Protein AF-A0A8H9HZY8-F1 (afdb_monomer_lite)

InterPro domains:
  IPR002909 IPT domain [PF01833] (9-47)
  IPR013783 Immunoglobulin-like fold [G3DSA:2.60.40.10] (1-54)
  IPR014756 Immunoglobulin E-set [SSF81296] (3-46)

Organism: Kitasatospora aureofaciens (NCBI:txid1894)

pLDDT: mean 70.37, std 7.57, range [49.03, 82.69]

Structure (mmCIF, N/CA/C/O backbone):
data_AF-A0A8H9HZY8-F1
#
_entry.id   AF-A0A8H9HZY8-F1
#
loop_
_atom_site.group_PDB
_atom_site.id
_atom_site.type_symbol
_atom_site.label_atom_id
_atom_site.label_alt_id
_atom_site.label_comp_id
_atom_site.label_asym_id
_atom_site.label_entity_id
_atom_site.label_seq_id
_atom_site.pdbx_PDB_ins_code
_atom_site.Cartn_x
_atom_site.Cartn_y
_atom_site.Cartn_z
_atom_site.occupancy
_atom_site.B_iso_or_equiv
_atom_site.auth_seq_id
_atom_site.auth_comp_id
_atom_site.auth_asym_id
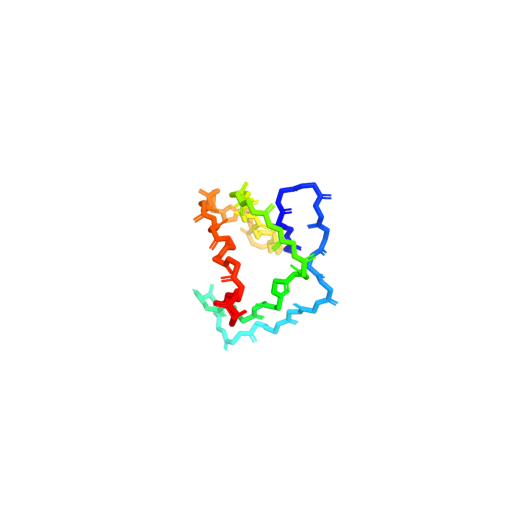_atom_site.auth_atom_id
_atom_site.pdbx_PDB_model_num
ATOM 1 N N . MET A 1 1 ? -6.572 3.614 -0.342 1.00 71.06 1 MET A N 1
ATOM 2 C CA . MET A 1 1 ? -5.098 3.769 -0.249 1.00 71.06 1 MET A CA 1
ATOM 3 C C . MET A 1 1 ? -4.534 3.741 -1.649 1.00 71.06 1 MET A C 1
ATOM 5 O O . MET A 1 1 ? -5.022 2.986 -2.484 1.00 71.06 1 MET A O 1
ATOM 9 N N . ARG A 1 2 ? -3.569 4.614 -1.918 1.00 74.81 2 ARG A N 1
ATOM 10 C CA . ARG A 1 2 ? -2.983 4.841 -3.238 1.00 74.81 2 ARG A CA 1
ATOM 11 C C . ARG A 1 2 ? -1.464 4.973 -3.119 1.00 74.81 2 ARG A C 1
ATOM 13 O O . ARG A 1 2 ? -0.976 5.555 -2.155 1.00 74.81 2 ARG A O 1
ATOM 20 N N . PHE A 1 3 ? -0.753 4.420 -4.091 1.00 74.25 3 PHE A N 1
ATOM 21 C CA . PHE A 1 3 ? 0.688 4.519 -4.297 1.00 74.25 3 PHE A CA 1
ATOM 2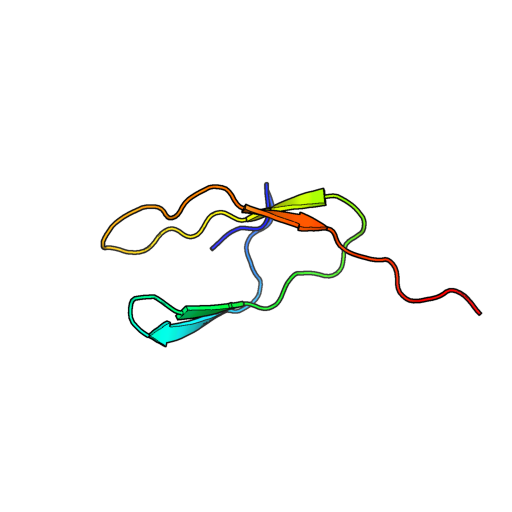2 C C . PHE A 1 3 ? 0.932 5.505 -5.448 1.00 74.25 3 PHE A C 1
ATOM 24 O O . PHE A 1 3 ? 0.940 5.150 -6.625 1.00 74.25 3 PHE A O 1
ATOM 31 N N . GLY A 1 4 ? 1.058 6.784 -5.116 1.00 74.50 4 GLY A N 1
ATOM 32 C CA . GLY A 1 4 ? 1.157 7.891 -6.056 1.00 74.50 4 GLY A CA 1
ATOM 33 C C . GLY A 1 4 ? -0.147 8.046 -6.833 1.00 74.50 4 GLY A C 1
ATOM 34 O O . GLY A 1 4 ? -1.201 8.303 -6.250 1.00 74.50 4 GLY A O 1
ATOM 35 N N . ALA A 1 5 ? -0.070 7.851 -8.149 1.00 70.56 5 ALA A N 1
ATOM 36 C CA . ALA A 1 5 ? -1.226 7.842 -9.044 1.00 70.56 5 ALA A CA 1
ATOM 37 C C . ALA A 1 5 ? -1.915 6.464 -9.150 1.00 70.56 5 ALA A C 1
ATOM 39 O O . ALA A 1 5 ? -2.976 6.360 -9.762 1.00 70.56 5 ALA A O 1
ATOM 40 N N . VAL A 1 6 ? -1.338 5.406 -8.566 1.00 73.12 6 VAL A N 1
ATOM 41 C CA . VAL A 1 6 ? -1.834 4.029 -8.699 1.00 73.12 6 VAL A CA 1
ATOM 42 C C . VAL A 1 6 ? -2.662 3.642 -7.474 1.00 73.12 6 VAL A C 1
ATOM 44 O O . VAL A 1 6 ? -2.229 3.814 -6.335 1.00 73.12 6 VAL A O 1
ATOM 47 N N . ALA A 1 7 ? -3.864 3.105 -7.678 1.00 71.44 7 ALA A N 1
ATOM 48 C CA . ALA A 1 7 ? -4.653 2.544 -6.582 1.00 71.44 7 ALA A CA 1
ATOM 49 C C . ALA A 1 7 ? -4.009 1.246 -6.067 1.00 71.44 7 ALA A C 1
ATOM 51 O O . ALA A 1 7 ? -3.554 0.423 -6.860 1.00 71.44 7 ALA A O 1
ATOM 52 N N . ALA A 1 8 ? -3.970 1.054 -4.744 1.00 73.19 8 ALA A N 1
ATOM 53 C CA . ALA A 1 8 ? -3.510 -0.213 -4.181 1.00 73.19 8 ALA A CA 1
ATOM 54 C C . ALA A 1 8 ? -4.470 -1.342 -4.617 1.00 73.19 8 ALA A C 1
ATOM 56 O O . ALA A 1 8 ? -5.675 -1.192 -4.399 1.00 73.19 8 ALA A O 1
ATOM 57 N N . PRO A 1 9 ? -3.978 -2.448 -5.209 1.00 72.75 9 PRO A N 1
ATOM 58 C CA . PRO A 1 9 ? -4.826 -3.548 -5.672 1.00 72.75 9 PRO A CA 1
ATOM 59 C C . PRO A 1 9 ? -5.587 -4.224 -4.527 1.00 72.75 9 PRO A C 1
ATOM 61 O O . PRO A 1 9 ? -6.716 -4.672 -4.710 1.00 72.75 9 PRO A O 1
ATOM 64 N N . SER A 1 10 ? -4.987 -4.276 -3.339 1.00 78.25 10 SER A N 1
ATOM 65 C CA . SER A 1 10 ? -5.613 -4.813 -2.139 1.00 78.25 10 SER A CA 1
ATOM 66 C C . SER A 1 10 ? -5.066 -4.134 -0.892 1.00 78.25 10 SER A C 1
ATOM 68 O O . SER A 1 10 ? -3.916 -3.680 -0.831 1.00 78.25 10 SER A O 1
ATOM 70 N N . PHE A 1 11 ? -5.921 -4.066 0.121 1.00 77.75 11 PHE A N 1
ATOM 71 C CA . PHE A 1 11 ? -5.541 -3.614 1.441 1.00 77.75 11 PHE A CA 1
ATOM 72 C C . PHE A 1 11 ? -6.437 -4.225 2.509 1.00 77.75 11 PHE A C 1
ATOM 74 O O . PHE A 1 11 ? -7.613 -4.497 2.279 1.00 77.75 11 PHE A O 1
ATOM 81 N N . THR A 1 12 ? -5.875 -4.356 3.698 1.00 82.69 12 THR A N 1
ATOM 82 C CA . THR A 1 12 ? -6.530 -4.877 4.885 1.00 82.69 12 THR A CA 1
ATOM 83 C C . THR A 1 12 ? -6.237 -3.922 6.028 1.00 82.69 12 THR A C 1
ATOM 85 O O . THR A 1 12 ? -5.081 -3.595 6.305 1.00 82.69 12 THR A O 1
ATOM 88 N N . VAL A 1 13 ? -7.286 -3.441 6.684 1.00 81.25 13 VAL A N 1
ATOM 89 C CA . VAL A 1 13 ? -7.142 -2.625 7.890 1.00 81.25 13 VAL A CA 1
ATOM 90 C C . VAL A 1 13 ? -6.928 -3.577 9.059 1.00 81.25 13 VAL A C 1
ATOM 92 O O . VAL A 1 13 ? -7.768 -4.437 9.307 1.00 81.25 13 VAL A O 1
ATOM 95 N N . VAL A 1 14 ? -5.782 -3.460 9.727 1.00 81.12 14 VAL A N 1
ATOM 96 C CA . VAL A 1 14 ? -5.422 -4.311 10.871 1.00 81.12 14 VAL A CA 1
ATOM 97 C C . VAL A 1 14 ? -5.863 -3.640 12.174 1.00 81.12 14 VAL A C 1
ATOM 99 O O . VAL A 1 14 ? -6.361 -4.312 13.072 1.00 81.12 14 VAL A O 1
ATOM 102 N N . SER A 1 15 ? -5.724 -2.315 12.266 1.00 78.44 15 SER A N 1
ATOM 103 C CA . SER A 1 15 ? -6.161 -1.489 13.396 1.00 78.44 15 SER A CA 1
ATOM 104 C C . SER A 1 15 ? -6.307 -0.016 12.988 1.00 78.44 15 SER A C 1
ATOM 106 O O . SER A 1 15 ? -5.967 0.358 11.863 1.00 78.44 15 SER A O 1
ATOM 108 N N . ASP A 1 16 ? -6.754 0.840 13.914 1.00 72.31 16 ASP A N 1
ATOM 109 C CA . ASP A 1 16 ? -6.876 2.292 13.690 1.00 72.31 16 ASP A CA 1
ATOM 110 C C . ASP A 1 16 ? -5.560 2.967 13.261 1.00 72.31 16 ASP A C 1
ATOM 112 O O . ASP A 1 16 ? -5.579 4.002 12.595 1.00 72.31 16 ASP A O 1
ATOM 116 N N . THR A 1 17 ? -4.409 2.382 13.607 1.00 77.06 17 THR A N 1
ATOM 117 C CA . THR A 1 17 ? -3.076 2.917 13.279 1.00 77.06 17 THR A CA 1
ATOM 118 C C . THR A 1 17 ? -2.267 2.028 12.339 1.00 77.06 17 THR A C 1
ATOM 120 O O . THR A 1 17 ? -1.175 2.420 11.928 1.00 77.06 17 THR A O 1
ATOM 123 N N . GLN A 1 18 ? -2.776 0.850 11.963 1.00 74.50 18 GLN A N 1
ATOM 124 C CA . GLN A 1 18 ? -2.040 -0.111 11.148 1.00 74.50 18 GLN A CA 1
ATOM 125 C C . GLN A 1 18 ? -2.888 -0.681 10.017 1.00 74.50 18 GLN A C 1
ATOM 127 O O . GLN A 1 18 ? -3.985 -1.205 10.200 1.00 74.50 18 GLN A O 1
ATOM 132 N N . ILE A 1 19 ? -2.327 -0.630 8.814 1.00 79.69 19 ILE A N 1
ATOM 133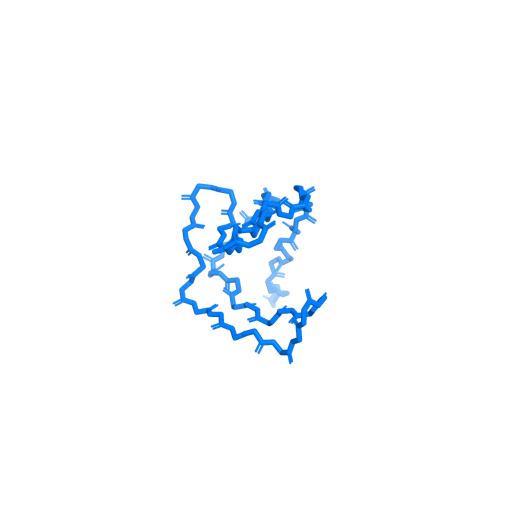 C CA . ILE A 1 19 ? -2.954 -1.131 7.599 1.00 79.69 19 ILE A CA 1
ATOM 134 C C . ILE A 1 19 ? -1.900 -1.907 6.820 1.00 79.69 19 ILE A C 1
ATOM 136 O O . ILE A 1 19 ? -0.780 -1.433 6.628 1.00 79.69 19 ILE A O 1
ATOM 140 N N . THR A 1 20 ? -2.274 -3.084 6.338 1.00 80.06 20 THR A N 1
ATOM 141 C CA . THR A 1 20 ? -1.468 -3.874 5.412 1.00 80.06 20 THR A CA 1
ATOM 142 C C . THR A 1 20 ? -1.993 -3.638 4.005 1.00 80.06 20 THR A C 1
ATOM 144 O O . THR A 1 20 ? -3.168 -3.858 3.739 1.00 80.06 20 THR A O 1
ATOM 147 N N . ALA A 1 21 ? -1.149 -3.177 3.089 1.00 78.38 21 ALA A N 1
ATOM 148 C CA . ALA A 1 21 ? -1.520 -2.991 1.691 1.00 78.38 21 ALA A CA 1
ATOM 149 C C . ALA A 1 21 ? -0.497 -3.671 0.788 1.00 78.38 21 ALA A C 1
ATOM 151 O O . ALA A 1 21 ? 0.702 -3.635 1.068 1.00 78.38 21 ALA A O 1
ATOM 152 N N . THR A 1 22 ? -0.965 -4.274 -0.300 1.00 78.75 22 THR A N 1
ATOM 153 C CA . THR A 1 22 ? -0.076 -4.839 -1.314 1.00 78.75 22 THR A CA 1
ATOM 154 C C . THR A 1 22 ? 0.325 -3.729 -2.274 1.00 78.75 22 THR A C 1
ATOM 156 O O . THR A 1 22 ? -0.531 -3.115 -2.912 1.00 78.75 22 THR A O 1
ATOM 159 N N . ALA A 1 23 ? 1.626 -3.452 -2.365 1.00 72.19 23 ALA A N 1
ATOM 160 C CA . ALA A 1 23 ? 2.150 -2.530 -3.362 1.00 72.19 23 ALA A CA 1
ATOM 161 C C . ALA A 1 23 ? 2.093 -3.195 -4.753 1.00 72.19 23 ALA A C 1
ATOM 163 O O . ALA A 1 23 ? 2.483 -4.359 -4.885 1.00 72.19 23 ALA A O 1
ATOM 164 N N . PRO A 1 24 ? 1.568 -2.511 -5.783 1.00 68.12 24 PRO A N 1
ATOM 165 C CA . PRO A 1 24 ? 1.561 -3.043 -7.141 1.00 68.12 24 PRO A CA 1
ATOM 166 C C . PRO A 1 24 ? 2.994 -3.189 -7.667 1.00 68.12 24 PRO A C 1
ATOM 168 O O . PRO A 1 24 ? 3.870 -2.408 -7.310 1.00 68.12 24 PRO A O 1
ATOM 171 N N . ALA A 1 25 ? 3.228 -4.169 -8.544 1.00 67.62 25 ALA A N 1
ATOM 172 C CA . ALA A 1 25 ? 4.531 -4.343 -9.176 1.00 67.62 25 ALA A CA 1
ATOM 173 C C . ALA A 1 25 ? 4.914 -3.077 -9.959 1.00 67.62 25 ALA A C 1
ATOM 175 O O . ALA A 1 25 ? 4.219 -2.666 -10.889 1.00 67.62 25 ALA A O 1
ATOM 176 N N . GLY A 1 26 ? 6.021 -2.459 -9.567 1.00 66.19 26 GLY A N 1
ATOM 177 C CA . GLY A 1 26 ? 6.561 -1.264 -10.191 1.00 66.19 26 GLY A CA 1
ATOM 178 C C . GLY A 1 26 ? 8.000 -1.042 -9.751 1.00 66.19 26 GLY A C 1
ATOM 179 O O . GLY A 1 26 ? 8.510 -1.719 -8.859 1.00 66.19 26 GLY A O 1
ATOM 180 N N . 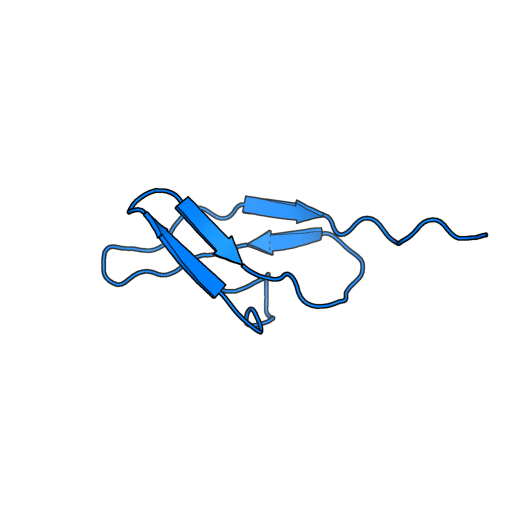SER A 1 27 ? 8.664 -0.095 -10.390 1.00 60.25 27 SER A N 1
ATOM 181 C CA . SER A 1 27 ? 10.029 0.315 -10.071 1.00 60.25 27 SER A CA 1
ATOM 182 C C . SER A 1 27 ? 10.032 1.826 -9.864 1.00 60.25 27 SER A C 1
ATOM 184 O O . SER A 1 27 ? 9.481 2.564 -10.678 1.00 60.25 27 SER A O 1
ATOM 186 N N . GLY A 1 28 ? 10.634 2.286 -8.765 1.00 66.69 28 GLY A N 1
ATOM 187 C CA . GLY A 1 28 ? 10.736 3.708 -8.427 1.00 66.69 28 GLY A CA 1
ATOM 188 C C . GLY A 1 28 ? 10.125 4.087 -7.076 1.00 66.69 28 GLY A C 1
ATOM 189 O O . GLY A 1 28 ? 9.593 3.253 -6.340 1.00 66.69 28 GLY A O 1
ATOM 190 N N . THR A 1 29 ? 10.240 5.371 -6.741 1.00 70.88 29 THR A N 1
ATOM 191 C CA . THR A 1 29 ? 9.703 5.953 -5.505 1.00 70.88 29 THR A CA 1
ATOM 192 C C . THR A 1 29 ? 8.271 6.420 -5.737 1.00 70.88 29 THR A C 1
ATOM 194 O O . THR A 1 29 ? 8.024 7.306 -6.554 1.00 70.88 29 THR A O 1
ATOM 197 N N . VAL A 1 30 ? 7.320 5.849 -5.004 1.00 73.50 30 VAL A N 1
ATOM 198 C CA . VAL A 1 30 ? 5.898 6.203 -5.059 1.00 73.50 30 VAL A CA 1
ATOM 199 C C . VAL A 1 30 ? 5.452 6.823 -3.739 1.00 73.50 30 VAL A C 1
ATOM 201 O O . VAL A 1 30 ? 5.897 6.436 -2.662 1.00 73.50 30 VAL A O 1
ATOM 204 N N . GLN A 1 31 ? 4.567 7.815 -3.812 1.00 76.56 31 GLN A N 1
ATOM 205 C CA . GLN A 1 31 ? 4.024 8.489 -2.631 1.00 76.56 31 GLN A CA 1
ATOM 206 C C . GLN A 1 31 ? 2.805 7.736 -2.106 1.00 76.56 31 GLN A C 1
ATOM 208 O O . GLN A 1 31 ? 1.756 7.735 -2.737 1.00 76.56 31 GLN A O 1
ATOM 213 N N . VAL A 1 32 ? 2.901 7.095 -0.952 1.00 75.69 32 VAL A N 1
ATOM 214 C CA . VAL A 1 32 ? 1.778 6.385 -0.342 1.00 75.69 32 VAL A CA 1
ATOM 215 C C . VAL A 1 32 ? 0.867 7.386 0.348 1.00 75.69 32 VAL A C 1
ATOM 217 O O . VAL A 1 32 ? 1.289 8.139 1.221 1.00 75.69 32 VAL A O 1
ATOM 220 N N . THR A 1 33 ? -0.405 7.381 -0.035 1.00 76.44 33 THR A N 1
ATOM 221 C CA . THR A 1 33 ? -1.456 8.137 0.641 1.00 76.44 33 THR A CA 1
ATOM 222 C C . THR A 1 33 ? -2.579 7.191 1.023 1.00 76.44 33 THR A C 1
ATOM 224 O O .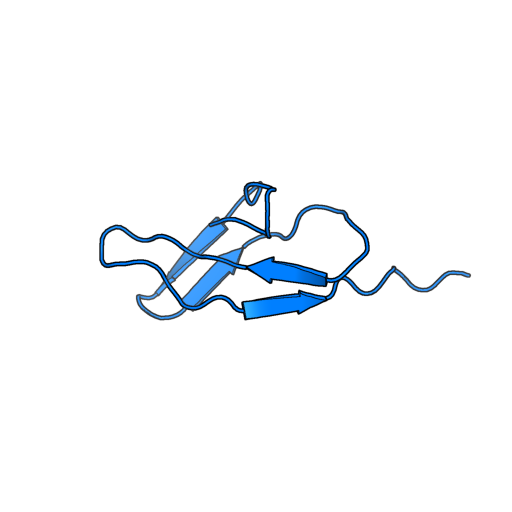 THR A 1 33 ? -3.127 6.451 0.196 1.00 76.44 33 THR A O 1
ATOM 227 N N . VAL A 1 34 ? -2.959 7.225 2.293 1.00 73.00 34 VAL A N 1
ATOM 228 C CA . VAL A 1 34 ? -4.080 6.440 2.804 1.00 73.00 34 VAL A CA 1
ATOM 229 C C . VAL A 1 34 ? -5.211 7.393 3.137 1.00 73.00 34 VAL A C 1
ATOM 231 O O . VAL A 1 34 ? -5.044 8.278 3.958 1.00 73.00 34 VAL A O 1
ATOM 234 N N . THR A 1 35 ? -6.365 7.217 2.507 1.00 73.56 35 THR A N 1
ATOM 235 C CA . THR A 1 35 ? -7.581 7.948 2.870 1.00 73.56 35 THR A CA 1
ATOM 236 C C . THR A 1 35 ? -8.486 6.982 3.614 1.00 73.56 35 THR A C 1
ATOM 238 O O . THR A 1 35 ? -8.854 5.947 3.055 1.00 73.56 35 THR A O 1
ATOM 241 N N . THR A 1 36 ? -8.800 7.296 4.865 1.00 66.31 36 THR A N 1
ATOM 242 C CA . THR A 1 36 ? -9.793 6.600 5.687 1.00 66.31 36 THR A CA 1
ATOM 243 C C . THR A 1 36 ? -10.992 7.529 5.917 1.00 66.31 36 THR A C 1
ATOM 245 O O . THR A 1 36 ? -10.882 8.739 5.700 1.00 66.31 36 THR A O 1
ATOM 248 N N . PRO A 1 37 ? -12.153 7.011 6.357 1.00 64.88 37 PRO A N 1
ATOM 249 C CA . PRO A 1 37 ? -13.305 7.856 6.682 1.00 64.88 37 PRO A CA 1
ATOM 250 C C . PRO A 1 37 ? -13.014 8.899 7.774 1.00 64.88 37 PRO A C 1
ATOM 252 O O . PRO A 1 37 ? -13.668 9.934 7.815 1.00 64.88 37 PRO A O 1
ATOM 255 N N . GLY A 1 38 ? -12.024 8.636 8.638 1.00 64.69 38 GLY A N 1
ATOM 256 C CA . GLY A 1 38 ? -11.585 9.549 9.697 1.00 64.69 38 GLY A CA 1
ATOM 257 C C . GLY A 1 38 ? -10.556 10.597 9.260 1.00 64.69 38 GLY A C 1
ATOM 258 O O . GLY A 1 38 ? -10.243 11.490 10.041 1.00 64.69 38 GLY A O 1
ATOM 259 N N . GLY A 1 39 ? -10.017 10.515 8.038 1.00 70.88 39 GLY A N 1
ATOM 260 C CA . GLY A 1 39 ? -9.041 11.479 7.533 1.00 70.88 39 G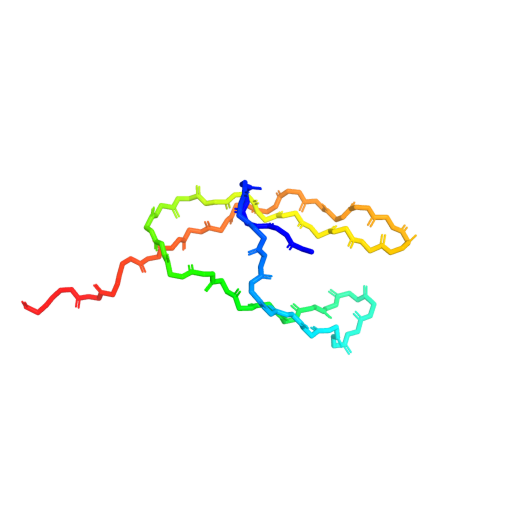LY A CA 1
ATOM 261 C C . GLY A 1 39 ? -8.079 10.909 6.492 1.00 70.88 39 GLY A C 1
ATOM 262 O O . GLY A 1 39 ? -8.091 9.728 6.153 1.00 70.88 39 GLY A O 1
ATOM 263 N N . THR A 1 40 ? -7.213 11.771 5.961 1.00 73.44 40 THR A N 1
ATOM 264 C CA . THR A 1 40 ? -6.134 11.355 5.054 1.00 73.44 40 THR A CA 1
ATOM 265 C C . THR A 1 40 ? -4.822 11.270 5.831 1.00 73.44 40 THR A C 1
ATOM 267 O O . THR A 1 40 ? -4.419 12.233 6.472 1.00 73.44 40 THR A O 1
ATOM 270 N N . SER A 1 41 ? -4.175 10.108 5.793 1.00 69.06 41 SER A N 1
ATOM 271 C CA . SER A 1 41 ? -2.859 9.858 6.379 1.00 69.06 41 SER A CA 1
ATOM 272 C C . SER A 1 41 ? -1.748 10.539 5.573 1.00 69.06 41 SER A C 1
ATOM 274 O O . SER A 1 41 ? -1.903 10.775 4.371 1.00 69.06 41 SER A O 1
ATOM 276 N N . ASN A 1 42 ? -0.630 10.832 6.244 1.00 63.78 42 ASN A N 1
ATOM 277 C CA . ASN A 1 42 ? 0.518 11.546 5.681 1.00 63.78 42 ASN A CA 1
ATOM 278 C C . ASN A 1 42 ? 1.105 10.853 4.444 1.00 63.78 42 ASN A C 1
ATOM 280 O O . ASN A 1 42 ? 1.062 9.631 4.300 1.00 63.78 42 ASN A O 1
ATOM 284 N N . ASN A 1 43 ? 1.690 11.661 3.563 1.00 64.56 43 ASN A N 1
ATOM 285 C CA . ASN A 1 43 ? 2.392 11.213 2.367 1.00 64.56 43 ASN A CA 1
ATOM 286 C C . ASN A 1 43 ? 3.688 10.501 2.787 1.00 64.56 43 ASN A C 1
ATOM 288 O O . ASN A 1 43 ? 4.650 11.151 3.194 1.00 64.56 43 ASN A O 1
ATOM 292 N N . LEU A 1 44 ? 3.722 9.170 2.722 1.00 70.75 44 LEU A N 1
ATOM 293 C CA . LEU A 1 44 ? 4.945 8.407 2.980 1.00 70.75 44 LEU A CA 1
ATOM 294 C C . LEU A 1 44 ? 5.611 8.027 1.659 1.00 70.75 44 LEU A C 1
ATOM 296 O O . LEU A 1 44 ? 4.981 7.427 0.793 1.00 70.75 44 LEU A O 1
ATOM 300 N N . ALA A 1 45 ? 6.899 8.327 1.507 1.00 68.19 45 ALA A N 1
ATOM 301 C CA . ALA A 1 45 ? 7.668 7.844 0.366 1.00 68.19 45 ALA A CA 1
ATOM 302 C C . ALA A 1 45 ? 7.920 6.334 0.511 1.00 68.19 45 ALA A C 1
ATOM 304 O O . ALA A 1 45 ? 8.537 5.894 1.480 1.00 68.19 45 ALA A O 1
ATOM 305 N N . TYR A 1 46 ? 7.451 5.544 -0.454 1.00 68.75 46 TYR A N 1
ATOM 306 C CA . TYR A 1 46 ? 7.732 4.116 -0.555 1.00 68.75 46 TYR A CA 1
ATOM 307 C C . TYR A 1 46 ? 8.602 3.857 -1.779 1.00 68.75 46 TYR A C 1
ATOM 309 O O . TYR A 1 46 ? 8.237 4.217 -2.899 1.00 68.75 46 TYR A O 1
ATOM 317 N N . THR A 1 47 ? 9.756 3.233 -1.570 1.00 66.81 47 THR A N 1
ATOM 318 C CA . THR A 1 47 ? 10.696 2.915 -2.645 1.00 66.81 47 THR A CA 1
ATOM 319 C C . THR A 1 47 ? 10.576 1.439 -2.984 1.00 66.81 47 THR A C 1
ATOM 321 O O . THR A 1 47 ? 10.887 0.588 -2.153 1.00 66.81 47 THR A O 1
ATOM 324 N N . HIS A 1 48 ? 10.155 1.134 -4.213 1.00 60.81 48 HIS A N 1
ATOM 325 C CA . HIS A 1 48 ? 10.259 -0.221 -4.742 1.00 60.81 48 HIS A CA 1
ATOM 326 C C . HIS A 1 48 ? 11.733 -0.533 -5.006 1.00 60.81 48 HIS A C 1
ATOM 328 O O . HIS A 1 48 ? 12.341 0.050 -5.908 1.00 60.81 48 HIS A O 1
ATOM 334 N N . THR A 1 49 ? 12.316 -1.453 -4.240 1.00 55.31 49 THR A N 1
ATOM 335 C CA . THR A 1 49 ? 13.579 -2.077 -4.631 1.00 55.31 49 THR A CA 1
ATOM 336 C C . THR A 1 49 ? 13.283 -3.091 -5.731 1.00 55.31 49 THR A C 1
ATOM 338 O O . THR A 1 49 ? 12.387 -3.927 -5.601 1.00 55.31 49 THR A O 1
ATOM 341 N N . ALA A 1 50 ? 13.994 -2.987 -6.856 1.00 51.69 50 ALA A N 1
ATOM 342 C CA . ALA A 1 50 ? 13.914 -4.009 -7.892 1.00 51.69 50 ALA A CA 1
ATOM 343 C C . ALA A 1 50 ? 14.345 -5.363 -7.294 1.00 51.69 50 ALA A C 1
ATOM 345 O O . ALA A 1 50 ? 15.266 -5.383 -6.468 1.00 51.69 50 ALA A O 1
ATOM 346 N N . PRO A 1 51 ? 13.703 -6.485 -7.671 1.00 54.44 51 PRO A N 1
ATOM 347 C CA . PRO A 1 51 ? 14.199 -7.798 -7.283 1.00 54.44 51 PRO A CA 1
ATOM 348 C C . PRO A 1 51 ? 15.655 -7.941 -7.760 1.00 54.44 51 PRO A C 1
ATOM 350 O O . PRO A 1 51 ? 15.976 -7.449 -8.847 1.00 54.44 51 PRO A O 1
ATOM 353 N N . PRO A 1 52 ? 16.546 -8.553 -6.959 1.00 49.03 52 PRO A N 1
ATOM 354 C CA . PRO A 1 52 ? 17.943 -8.711 -7.339 1.00 49.03 52 PRO A CA 1
ATOM 355 C C . PRO A 1 52 ? 18.026 -9.433 -8.688 1.00 49.03 52 PRO A C 1
ATOM 357 O O . PRO A 1 52 ? 17.488 -10.528 -8.845 1.00 49.03 52 PRO A O 1
ATOM 360 N N . ALA A 1 53 ? 18.653 -8.779 -9.667 1.00 62.78 53 ALA A N 1
ATOM 361 C CA . ALA A 1 53 ? 18.963 -9.393 -10.950 1.00 62.78 53 ALA A CA 1
ATOM 362 C C . ALA A 1 53 ? 20.070 -10.436 -10.739 1.00 62.78 53 ALA A C 1
ATOM 364 O O . ALA A 1 53 ? 21.022 -10.176 -10.000 1.00 62.78 53 ALA A O 1
ATOM 365 N N . ILE A 1 54 ? 19.896 -11.608 -11.351 1.00 57.19 54 ILE A N 1
ATOM 366 C CA . ILE A 1 54 ? 20.844 -12.730 -11.326 1.00 57.19 54 ILE A CA 1
ATOM 367 C C . ILE A 1 54 ? 21.780 -12.595 -12.524 1.00 57.19 54 ILE A C 1
ATOM 369 O O . ILE A 1 54 ? 21.255 -12.287 -13.620 1.00 57.19 54 ILE A O 1
#

Secondary structure (DSSP, 8-state):
-EETTEEPSEEEEEETTEEEEEPPS--EEEEEE-EETTEEPP-EEEEEPPPPP-

Foldseek 3Di:
DAFAPHDFPDKDDPDPPDIDTDDPDDAAWTFDWDQDPVGIDDTDIDGDDDDDDD

Radius of gyration: 12.17 Å; chains: 1; bounding box: 34×24×25 Å

Sequence (54 aa):
MRFGAVAAPSFTVVSDTQITATAPAGSGTVQVTVTTPGGTSNNLAYTHTAPPAI